Protein AF-A0A0L6WES5-F1 (afdb_monomer_lite)

Secondary structure (DSSP, 8-state):
--HHHHHTS-TT----PPPEEEEEEEEESSSS--TT-HHHHHHHHHHTTPPTT-EEEEEESS-GGGS-TT--EEEEEEEES-HHHHHHHHHS-EEETTEEE-EEE-PPPPPB-TTT--BS--

Structure (mmCIF, N/CA/C/O backbone):
data_AF-A0A0L6WES5-F1
#
_entry.id   AF-A0A0L6WES5-F1
#
loop_
_atom_site.group_PDB
_atom_site.id
_atom_site.type_symbol
_atom_site.label_atom_id
_atom_site.label_alt_id
_atom_site.label_comp_id
_atom_site.label_asym_id
_atom_site.label_entity_id
_atom_site.label_seq_id
_atom_site.pdbx_PDB_ins_code
_atom_site.Cartn_x
_atom_site.Cartn_y
_atom_site.Cartn_z
_atom_site.occupancy
_atom_site.B_iso_or_equiv
_atom_site.auth_seq_id
_atom_site.auth_comp_id
_atom_site.auth_asym_id
_atom_site.auth_atom_id
_atom_site.pdbx_PDB_model_num
ATOM 1 N N . MET A 1 1 ? 19.726 -12.161 -13.941 1.00 49.22 1 MET A N 1
ATOM 2 C CA . MET A 1 1 ? 19.102 -11.395 -15.064 1.00 49.22 1 MET A CA 1
ATOM 3 C C . MET A 1 1 ? 19.418 -9.896 -14.985 1.00 49.22 1 MET A C 1
ATOM 5 O O . MET A 1 1 ? 19.584 -9.280 -16.028 1.00 49.22 1 MET A O 1
ATOM 9 N N . TRP A 1 2 ? 19.604 -9.315 -13.792 1.00 57.62 2 TRP A N 1
ATOM 10 C CA . TRP A 1 2 ? 20.132 -7.946 -13.614 1.00 57.62 2 TRP A CA 1
ATOM 11 C C . TRP A 1 2 ? 21.668 -7.845 -13.729 1.00 57.62 2 TRP A C 1
ATOM 13 O O . TRP A 1 2 ? 22.218 -6.752 -13.864 1.00 57.62 2 TRP A O 1
ATOM 23 N N . ASP A 1 3 ? 22.359 -8.984 -13.717 1.00 58.88 3 ASP A N 1
ATOM 24 C CA . ASP A 1 3 ? 23.824 -9.105 -13.737 1.00 58.88 3 ASP A CA 1
ATOM 25 C C . ASP A 1 3 ? 24.442 -8.601 -15.046 1.00 58.88 3 ASP A C 1
ATOM 27 O O . ASP A 1 3 ? 25.446 -7.897 -15.033 1.00 58.88 3 ASP A O 1
ATOM 31 N N . ILE A 1 4 ? 23.785 -8.880 -16.176 1.00 63.34 4 ILE A N 1
ATOM 32 C CA . ILE A 1 4 ? 24.232 -8.468 -17.517 1.00 63.34 4 ILE A CA 1
ATOM 33 C C . ILE A 1 4 ? 24.147 -6.943 -17.660 1.00 63.34 4 ILE A C 1
ATOM 35 O O . ILE A 1 4 ? 25.021 -6.303 -18.238 1.00 63.34 4 ILE A O 1
ATOM 39 N N . VAL A 1 5 ? 23.094 -6.349 -17.100 1.00 63.62 5 VAL A N 1
ATOM 40 C CA . VAL A 1 5 ? 22.885 -4.899 -17.106 1.00 63.62 5 VAL A CA 1
ATOM 41 C C . VAL A 1 5 ? 23.924 -4.220 -16.215 1.00 63.62 5 VAL A C 1
ATOM 43 O O . VAL A 1 5 ? 24.555 -3.260 -16.640 1.00 63.62 5 VAL A O 1
ATOM 46 N N . THR A 1 6 ? 24.167 -4.758 -15.019 1.00 64.06 6 THR A N 1
ATOM 47 C CA . THR A 1 6 ? 25.132 -4.201 -14.056 1.00 64.06 6 THR A CA 1
ATOM 48 C C . THR A 1 6 ? 26.579 -4.299 -14.553 1.00 64.06 6 THR A C 1
ATOM 50 O O . THR A 1 6 ? 27.354 -3.374 -14.338 1.00 64.06 6 THR A O 1
ATOM 53 N N . ALA A 1 7 ? 26.927 -5.362 -15.287 1.00 67.00 7 ALA A N 1
ATOM 54 C CA . ALA A 1 7 ? 28.264 -5.566 -15.854 1.00 67.00 7 ALA A CA 1
ATOM 55 C C . ALA A 1 7 ? 28.674 -4.528 -16.919 1.00 67.00 7 ALA A C 1
ATOM 57 O O . ALA A 1 7 ? 29.863 -4.361 -17.175 1.00 67.00 7 ALA A O 1
ATOM 58 N N . ASN A 1 8 ? 27.713 -3.827 -17.532 1.00 70.31 8 ASN A N 1
ATOM 59 C CA . ASN A 1 8 ? 27.967 -2.807 -18.558 1.00 70.31 8 ASN A CA 1
ATOM 60 C C . ASN A 1 8 ? 28.006 -1.373 -18.003 1.00 70.31 8 ASN A C 1
ATOM 62 O O . ASN A 1 8 ? 28.262 -0.423 -18.743 1.00 70.31 8 ASN A O 1
ATOM 66 N N . PHE A 1 9 ? 27.747 -1.196 -16.707 1.00 70.88 9 PHE A N 1
ATOM 67 C CA . PHE A 1 9 ? 27.809 0.102 -16.050 1.00 70.88 9 PHE A CA 1
ATOM 68 C C . PHE A 1 9 ? 29.199 0.345 -15.448 1.00 70.88 9 PHE A C 1
ATOM 70 O O . PHE A 1 9 ? 29.852 -0.569 -14.948 1.00 70.88 9 PHE A O 1
ATOM 77 N N . GLY A 1 10 ? 29.664 1.600 -15.476 1.00 74.12 10 GLY A N 1
ATOM 78 C CA . GLY A 1 10 ? 30.902 1.984 -14.792 1.00 74.12 10 GLY A CA 1
ATOM 79 C C . GLY A 1 10 ? 30.835 1.670 -13.292 1.00 74.12 10 GLY A C 1
ATOM 80 O O . GLY A 1 10 ? 29.750 1.656 -12.714 1.00 74.12 10 GLY A O 1
ATOM 81 N N . HIS A 1 11 ? 31.994 1.472 -12.653 1.00 73.31 11 HIS A N 1
ATOM 82 C CA . HIS A 1 11 ? 32.159 0.997 -11.262 1.00 73.31 11 HIS A CA 1
ATOM 83 C C . HIS A 1 11 ? 31.304 1.715 -10.188 1.00 73.31 11 HIS A C 1
ATOM 85 O O . HIS A 1 1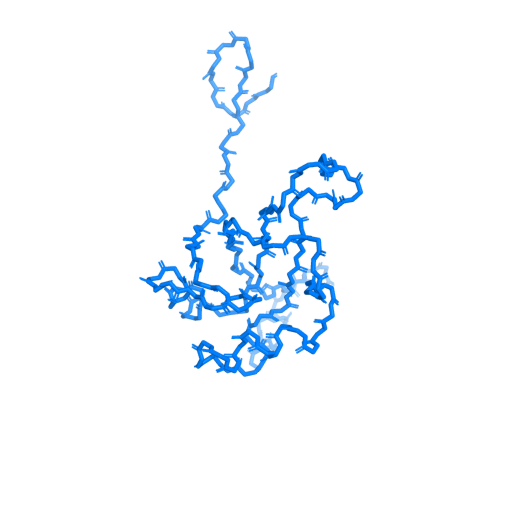1 ? 31.139 1.203 -9.084 1.00 73.31 11 HIS A O 1
ATOM 91 N N . SER A 1 12 ? 30.766 2.903 -10.481 1.00 79.69 12 SER A N 1
ATOM 92 C CA . SER A 1 12 ? 29.963 3.714 -9.557 1.00 79.69 12 SER A CA 1
ATOM 93 C C . SER A 1 12 ? 28.448 3.666 -9.796 1.00 79.69 12 SER A C 1
ATOM 95 O O . SER A 1 12 ? 27.694 4.201 -8.981 1.00 79.69 12 SER A O 1
ATOM 97 N N . ALA A 1 13 ? 27.969 3.058 -10.883 1.00 78.25 13 ALA A N 1
ATOM 98 C CA . ALA A 1 13 ? 26.542 3.008 -11.186 1.00 78.25 13 ALA A CA 1
ATOM 99 C C . ALA A 1 13 ? 25.862 1.825 -10.478 1.00 78.25 13 ALA A C 1
ATOM 101 O O . ALA A 1 13 ? 26.326 0.688 -10.517 1.00 78.25 13 ALA A O 1
ATOM 102 N N . LYS A 1 14 ? 24.741 2.110 -9.804 1.00 77.50 14 LYS A N 1
ATOM 103 C CA . LYS A 1 14 ? 23.947 1.125 -9.059 1.00 77.50 14 LYS A CA 1
ATOM 104 C C . LYS A 1 14 ? 22.559 1.024 -9.673 1.00 77.50 14 LYS A C 1
ATOM 106 O O . LYS A 1 14 ? 21.828 2.014 -9.708 1.00 77.50 14 LYS A O 1
ATOM 111 N N . VAL A 1 15 ? 22.180 -0.173 -10.110 1.00 80.44 15 VAL A N 1
ATOM 112 C CA . VAL A 1 15 ? 20.809 -0.460 -10.546 1.00 80.44 15 VAL A CA 1
ATOM 113 C C . VAL A 1 15 ? 19.926 -0.551 -9.305 1.00 80.44 15 VAL A C 1
ATOM 115 O O . VAL A 1 15 ? 20.209 -1.321 -8.390 1.00 80.44 15 VAL A O 1
ATOM 118 N N . LYS A 1 16 ? 18.858 0.250 -9.258 1.00 81.31 16 LYS A N 1
ATOM 119 C CA . LYS A 1 16 ? 17.835 0.151 -8.214 1.00 81.31 16 LYS A CA 1
ATOM 120 C C . LYS A 1 16 ? 16.574 -0.481 -8.799 1.00 81.31 16 LYS A C 1
ATOM 122 O O . LYS A 1 16 ? 16.111 -0.002 -9.838 1.00 81.31 16 LYS A O 1
ATOM 127 N N . PRO A 1 17 ? 16.003 -1.512 -8.154 1.00 81.88 17 PRO A N 1
ATOM 128 C CA . PRO A 1 17 ? 14.712 -2.037 -8.564 1.00 81.88 17 PRO A CA 1
ATOM 129 C C . PRO A 1 17 ? 13.656 -0.934 -8.468 1.00 81.88 17 PRO A C 1
ATOM 131 O O . PRO A 1 17 ? 13.685 -0.085 -7.571 1.00 81.88 17 PRO A O 1
ATOM 134 N N . LYS A 1 18 ? 12.741 -0.919 -9.437 1.00 88.12 18 LYS A N 1
ATOM 135 C CA . LYS A 1 18 ? 11.685 0.086 -9.507 1.00 88.12 18 LYS A CA 1
ATOM 136 C C . LYS A 1 18 ? 10.631 -0.203 -8.442 1.00 88.12 18 LYS A C 1
ATOM 138 O O . LYS A 1 18 ? 10.088 -1.298 -8.395 1.00 88.12 18 LYS A O 1
ATOM 143 N N . ALA A 1 19 ? 10.337 0.803 -7.628 1.00 92.06 19 ALA A N 1
ATOM 144 C CA . ALA A 1 19 ? 9.297 0.755 -6.610 1.00 92.06 19 ALA A CA 1
ATOM 145 C C . ALA A 1 19 ? 8.044 1.507 -7.079 1.00 92.06 19 ALA A C 1
ATOM 147 O O . ALA A 1 19 ? 8.143 2.543 -7.746 1.00 92.06 19 ALA A O 1
ATOM 148 N N . TYR A 1 20 ? 6.873 0.996 -6.710 1.00 95.31 20 TYR A N 1
ATOM 149 C CA . TYR A 1 20 ? 5.570 1.561 -7.049 1.00 95.31 20 TYR A CA 1
ATOM 150 C C . TYR A 1 20 ? 4.859 1.983 -5.765 1.00 95.31 20 TYR A C 1
ATOM 152 O O . TYR A 1 20 ? 4.454 1.141 -4.969 1.00 95.31 20 TYR A O 1
ATOM 160 N N . ASN A 1 21 ? 4.742 3.294 -5.557 1.00 95.94 21 ASN A N 1
ATOM 161 C CA . ASN A 1 21 ? 4.190 3.865 -4.333 1.00 95.94 21 ASN A CA 1
ATOM 162 C C . ASN A 1 21 ? 2.695 4.157 -4.484 1.00 95.94 21 ASN A C 1
ATOM 164 O O . ASN A 1 21 ? 2.275 4.815 -5.442 1.00 95.94 21 ASN A O 1
ATOM 168 N N . LEU A 1 22 ? 1.924 3.710 -3.501 1.00 96.38 22 LEU A N 1
ATOM 169 C CA . LEU A 1 22 ? 0.492 3.934 -3.365 1.00 96.38 22 LEU A CA 1
ATOM 170 C C . LEU A 1 22 ? 0.188 4.572 -2.008 1.00 96.38 22 LEU A C 1
ATOM 172 O O . LEU A 1 22 ? 0.945 4.411 -1.051 1.00 96.38 22 LEU A O 1
ATOM 176 N N . ILE A 1 23 ? -0.942 5.261 -1.924 1.00 96.19 23 ILE A N 1
ATOM 177 C CA . ILE A 1 23 ? -1.495 5.841 -0.705 1.00 96.19 23 ILE A CA 1
ATOM 178 C C . ILE A 1 23 ? -2.844 5.179 -0.438 1.00 96.19 23 ILE A C 1
ATOM 180 O O . ILE A 1 23 ? -3.754 5.303 -1.252 1.00 96.19 23 ILE A O 1
ATOM 184 N N . ALA A 1 24 ? -2.981 4.491 0.691 1.00 94.81 24 ALA A N 1
ATOM 185 C CA . ALA A 1 24 ? -4.250 3.973 1.186 1.00 94.81 24 ALA A CA 1
ATOM 186 C C . ALA A 1 24 ? -4.846 4.939 2.218 1.00 94.81 24 ALA A C 1
ATOM 188 O O . ALA A 1 24 ? -4.163 5.389 3.146 1.00 94.81 24 ALA A O 1
ATOM 189 N N . CYS A 1 25 ? -6.124 5.266 2.045 1.00 91.94 25 CYS A N 1
ATOM 190 C CA . CYS A 1 25 ? -6.826 6.258 2.857 1.00 91.94 25 CYS A CA 1
ATOM 191 C C . CYS A 1 25 ? -7.670 5.604 3.957 1.00 91.94 25 CYS A C 1
ATOM 193 O O . CYS A 1 25 ? -8.152 4.486 3.801 1.00 91.94 25 CYS A O 1
ATOM 195 N N . PHE A 1 26 ? -7.916 6.350 5.038 1.00 89.56 26 PHE A N 1
ATOM 196 C CA . PHE A 1 26 ? -8.844 5.980 6.115 1.00 89.56 26 PHE A CA 1
ATOM 197 C C . PHE A 1 26 ? -8.494 4.685 6.872 1.00 89.56 26 PHE A C 1
ATOM 199 O O . PHE A 1 26 ? -9.382 3.990 7.361 1.00 89.56 26 PHE A O 1
ATOM 206 N N . ILE A 1 27 ? -7.206 4.369 7.020 1.00 91.38 27 ILE A N 1
ATOM 207 C CA . ILE A 1 27 ? -6.783 3.182 7.772 1.00 91.38 27 ILE A CA 1
ATOM 208 C C . ILE A 1 27 ? -6.863 3.463 9.279 1.00 91.38 27 ILE A C 1
ATOM 210 O O . ILE A 1 27 ? -6.293 4.465 9.717 1.00 91.38 27 ILE A O 1
ATOM 214 N N . PRO A 1 28 ? -7.478 2.594 10.100 1.00 88.88 28 PRO A N 1
ATOM 215 C CA . PRO A 1 28 ? -7.458 2.736 11.553 1.00 88.88 28 PRO A CA 1
ATOM 216 C C . PRO A 1 28 ? -6.026 2.780 12.109 1.00 88.88 28 PRO A C 1
ATOM 218 O O . PRO A 1 28 ? -5.250 1.853 11.885 1.00 88.88 28 PRO A O 1
ATOM 221 N N . CYS A 1 29 ? -5.672 3.841 12.842 1.00 86.50 29 CYS A N 1
ATOM 222 C CA . CYS A 1 29 ? -4.309 4.037 13.366 1.00 86.50 29 CYS A CA 1
ATOM 223 C C . CYS A 1 29 ? -4.159 3.786 14.875 1.00 86.50 29 CYS A C 1
ATOM 225 O O . CYS A 1 29 ? -3.039 3.729 15.371 1.00 86.50 29 CYS A O 1
ATOM 227 N N . CYS A 1 30 ? -5.264 3.613 15.605 1.00 81.06 30 CYS A N 1
ATOM 228 C CA . CYS A 1 30 ? -5.268 3.331 17.050 1.00 81.06 30 CYS A CA 1
ATOM 229 C C . CYS A 1 30 ? -5.465 1.836 17.381 1.00 81.06 30 CYS A C 1
ATOM 231 O O . CYS A 1 30 ? -5.789 1.495 18.516 1.00 81.06 30 CYS A O 1
ATOM 233 N N . GLY A 1 31 ? -5.338 0.950 16.388 1.00 79.81 31 GLY A N 1
ATOM 234 C CA . GLY A 1 31 ? -5.574 -0.490 16.525 1.00 79.81 31 GLY A CA 1
ATOM 235 C C . GLY A 1 31 ? -4.295 -1.320 16.651 1.00 79.81 31 GLY A C 1
ATOM 236 O O . GLY A 1 31 ? -3.206 -0.803 16.867 1.00 79.81 31 GLY A O 1
ATOM 237 N N . GLN A 1 32 ? -4.436 -2.636 16.473 1.00 87.00 32 GLN A N 1
ATOM 238 C CA . GLN A 1 32 ? -3.309 -3.578 16.479 1.00 87.00 32 GLN A CA 1
ATOM 239 C C . GLN A 1 32 ? -2.482 -3.547 15.186 1.00 87.00 32 GLN A C 1
ATOM 241 O O . GLN A 1 32 ? -1.381 -4.090 15.155 1.00 87.00 32 GLN A O 1
ATOM 246 N N . PHE A 1 33 ? -3.001 -2.929 14.122 1.00 90.38 33 PHE A N 1
ATOM 247 C CA . PHE A 1 33 ? -2.308 -2.849 12.844 1.00 90.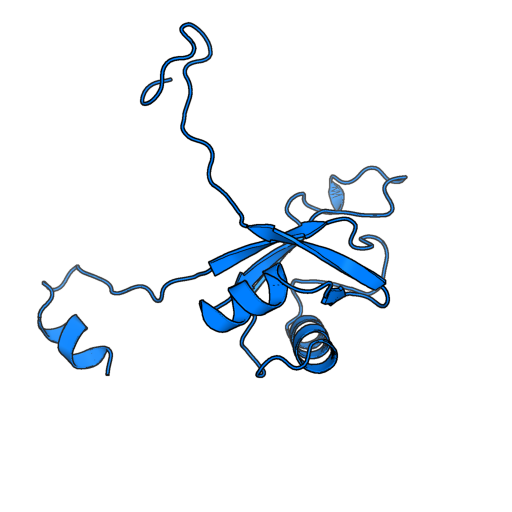38 33 PHE A CA 1
ATOM 248 C C . PHE A 1 33 ? -1.091 -1.918 12.925 1.00 90.38 33 PHE A C 1
ATOM 250 O O . PHE A 1 33 ? -1.205 -0.721 13.180 1.00 90.38 33 PHE A O 1
ATOM 257 N N . ASP A 1 34 ? 0.070 -2.493 12.642 1.00 91.31 34 ASP A N 1
ATOM 258 C CA . ASP A 1 34 ? 1.359 -1.812 12.543 1.00 91.31 34 ASP A CA 1
ATOM 259 C C . ASP A 1 34 ? 1.977 -2.094 11.163 1.00 91.31 34 ASP A C 1
ATOM 261 O O . ASP A 1 34 ? 2.333 -3.248 10.899 1.00 91.31 34 ASP A O 1
ATOM 265 N N . PRO A 1 35 ? 2.112 -1.083 10.284 1.00 93.25 35 PRO A N 1
ATOM 266 C CA . PRO A 1 35 ? 2.653 -1.252 8.937 1.00 93.25 35 PRO A CA 1
ATOM 267 C C . PRO A 1 35 ? 4.163 -1.513 8.901 1.00 93.25 35 PRO A C 1
ATOM 269 O O . PRO A 1 35 ? 4.689 -1.889 7.857 1.00 93.25 35 PRO A O 1
ATOM 272 N N . SER A 1 36 ? 4.861 -1.337 10.026 1.00 92.81 36 SER A N 1
ATOM 273 C CA . SER A 1 36 ? 6.294 -1.626 10.146 1.00 92.81 36 SER A CA 1
ATOM 274 C C . SER A 1 36 ? 6.564 -3.124 10.309 1.00 92.81 36 SER A C 1
ATOM 276 O O . SER A 1 36 ? 7.698 -3.571 10.143 1.00 92.81 36 SER A O 1
ATOM 278 N N . LYS A 1 37 ? 5.533 -3.908 10.654 1.00 94.38 37 LYS A N 1
ATOM 279 C CA . LYS A 1 37 ? 5.645 -5.349 10.875 1.00 94.38 37 LYS A CA 1
ATOM 280 C C . LYS A 1 37 ? 5.308 -6.128 9.614 1.00 94.38 37 LYS A C 1
ATOM 282 O O . LYS A 1 37 ? 4.195 -6.053 9.096 1.00 94.38 37 LYS A O 1
ATOM 287 N N . GLN A 1 38 ? 6.246 -6.962 9.181 1.00 94.12 38 GLN A N 1
ATOM 288 C CA . GLN A 1 38 ? 6.091 -7.782 7.982 1.00 94.12 38 GLN A CA 1
ATOM 289 C C . GLN A 1 38 ? 4.908 -8.765 8.074 1.00 94.12 38 GLN A C 1
ATOM 291 O O . GLN A 1 38 ? 4.219 -8.983 7.084 1.00 94.12 38 GLN A O 1
ATOM 296 N N . GLU A 1 39 ? 4.608 -9.295 9.265 1.00 95.00 39 GLU A N 1
ATOM 297 C CA . GLU A 1 39 ? 3.464 -10.195 9.499 1.00 95.00 39 GLU A CA 1
ATOM 298 C C . GLU A 1 39 ? 2.114 -9.561 9.115 1.00 95.00 39 GLU A C 1
ATOM 300 O O . GLU A 1 39 ? 1.239 -10.211 8.535 1.00 95.00 39 GLU A O 1
ATOM 305 N N . HIS A 1 40 ? 1.956 -8.261 9.371 1.00 95.25 40 HIS A N 1
ATOM 306 C CA . HIS A 1 40 ? 0.752 -7.529 9.005 1.00 95.25 40 HIS A CA 1
ATOM 307 C C . HIS A 1 40 ? 0.692 -7.240 7.506 1.00 95.25 40 HIS A C 1
ATOM 309 O O . HIS A 1 40 ? -0.398 -7.255 6.937 1.00 95.25 40 HIS A O 1
ATOM 315 N N . LEU A 1 41 ? 1.838 -7.018 6.854 1.00 95.50 41 LEU A N 1
ATOM 316 C CA . LEU A 1 41 ? 1.897 -6.861 5.399 1.00 95.50 41 LEU A CA 1
ATOM 317 C C . LEU A 1 41 ? 1.513 -8.163 4.697 1.00 95.50 41 LEU A C 1
ATOM 319 O O . LEU A 1 41 ? 0.645 -8.134 3.833 1.00 95.50 41 LEU A O 1
ATOM 323 N N . HIS A 1 42 ? 2.046 -9.303 5.143 1.00 95.50 42 HIS A N 1
ATOM 324 C CA . HIS A 1 42 ? 1.661 -10.616 4.616 1.00 95.50 42 HIS A CA 1
ATOM 325 C C . HIS A 1 42 ? 0.166 -10.900 4.811 1.00 95.50 42 HIS A C 1
ATOM 327 O O . HIS A 1 42 ? -0.477 -11.469 3.938 1.00 95.50 42 HIS A O 1
ATOM 333 N N . THR A 1 43 ? -0.421 -10.454 5.927 1.00 94.81 43 THR A N 1
ATOM 334 C CA . THR A 1 43 ? -1.872 -10.572 6.150 1.00 94.81 43 THR A CA 1
ATOM 335 C C . THR A 1 43 ? -2.675 -9.736 5.148 1.00 94.81 43 THR A C 1
ATOM 337 O O . THR A 1 43 ? -3.751 -10.150 4.721 1.00 94.81 43 THR A O 1
ATOM 340 N N . ILE A 1 44 ? -2.188 -8.546 4.776 1.00 94.19 44 ILE A N 1
ATOM 341 C CA . ILE A 1 44 ? -2.809 -7.738 3.718 1.00 94.19 44 ILE A CA 1
ATOM 342 C C . ILE A 1 44 ? -2.667 -8.456 2.377 1.00 94.19 44 ILE A C 1
ATOM 344 O O . ILE A 1 44 ? -3.644 -8.541 1.642 1.00 94.19 44 ILE A O 1
ATOM 348 N N . GLU A 1 45 ? -1.484 -8.973 2.056 1.00 95.00 45 GLU A N 1
ATOM 349 C CA . GLU A 1 45 ? -1.241 -9.688 0.801 1.00 95.00 45 GLU A CA 1
ATOM 350 C C . GLU A 1 45 ? -2.191 -10.878 0.646 1.00 95.00 45 GLU A C 1
ATOM 352 O O . GLU A 1 45 ? -2.933 -10.932 -0.332 1.00 95.00 45 GLU A O 1
ATOM 357 N N . ASP A 1 46 ? -2.261 -11.743 1.659 1.00 94.44 46 ASP A N 1
ATOM 358 C CA . ASP A 1 46 ? -3.150 -12.907 1.704 1.00 94.44 46 ASP A CA 1
ATOM 359 C C . ASP A 1 46 ? -4.623 -12.513 1.503 1.00 94.44 46 ASP A C 1
ATOM 361 O O . ASP A 1 46 ? -5.295 -13.005 0.595 1.00 94.44 46 ASP A O 1
ATOM 365 N N . LYS A 1 47 ? -5.112 -11.526 2.268 1.00 93.38 47 LYS A N 1
ATOM 366 C CA . LYS A 1 47 ? -6.511 -11.071 2.182 1.00 93.38 47 LYS A CA 1
ATOM 367 C C . LYS A 1 47 ? -6.891 -10.442 0.847 1.00 93.38 47 LYS A C 1
ATOM 369 O O . LYS A 1 47 ? -8.078 -10.376 0.535 1.00 93.38 47 LYS A O 1
ATOM 374 N N . ASN A 1 48 ? -5.919 -9.937 0.096 1.00 92.44 48 ASN A N 1
ATOM 375 C CA . ASN A 1 48 ? -6.141 -9.295 -1.196 1.00 92.44 48 ASN A CA 1
ATOM 376 C C . ASN A 1 48 ? -5.724 -10.191 -2.373 1.00 92.44 48 ASN A C 1
ATOM 378 O O . ASN A 1 48 ? -5.738 -9.727 -3.510 1.00 92.44 48 ASN A O 1
ATOM 382 N N . GLY A 1 49 ? -5.369 -11.458 -2.118 1.00 91.19 49 GLY A N 1
ATOM 383 C CA . GLY A 1 49 ? -4.947 -12.405 -3.152 1.00 91.19 49 GLY A CA 1
ATOM 384 C C . GLY A 1 49 ? -3.645 -12.006 -3.851 1.00 91.19 49 GLY A C 1
ATOM 385 O O . GLY A 1 49 ? -3.455 -12.331 -5.022 1.00 91.19 49 GLY A O 1
ATOM 386 N N . LEU A 1 50 ? -2.771 -11.267 -3.164 1.00 91.56 50 LEU A N 1
ATOM 387 C CA . LEU A 1 50 ? -1.467 -10.868 -3.682 1.00 91.56 50 LEU A CA 1
ATOM 388 C C . LEU A 1 50 ? -0.431 -11.959 -3.418 1.00 91.56 50 LEU A C 1
ATOM 390 O O . LEU A 1 50 ? -0.509 -12.696 -2.435 1.00 91.56 50 LEU A O 1
ATOM 394 N N . GLU A 1 51 ? 0.597 -12.007 -4.260 1.00 92.38 51 GLU A N 1
ATOM 395 C CA . GLU A 1 51 ? 1.762 -12.842 -3.987 1.00 92.38 51 GLU A CA 1
ATOM 396 C C . GLU A 1 51 ? 2.493 -12.334 -2.738 1.00 92.38 51 GLU A C 1
ATOM 398 O O . GLU A 1 51 ? 2.676 -11.124 -2.559 1.00 92.38 51 GLU A O 1
ATOM 403 N N . LEU A 1 52 ? 2.941 -13.259 -1.891 1.00 92.75 52 LEU A N 1
ATOM 404 C CA . LEU A 1 52 ? 3.645 -12.928 -0.657 1.00 92.75 52 LEU A CA 1
ATOM 405 C C . LEU A 1 52 ? 4.954 -12.175 -0.956 1.00 92.75 52 LEU A C 1
ATOM 407 O O . LEU A 1 52 ? 5.758 -12.609 -1.783 1.00 92.75 52 LEU A O 1
ATOM 411 N N . GLY A 1 53 ? 5.173 -11.044 -0.287 1.00 91.44 53 GLY A N 1
ATOM 412 C CA . GLY A 1 53 ? 6.301 -10.138 -0.530 1.00 91.44 53 GLY A CA 1
ATOM 413 C C . GLY A 1 53 ? 6.105 -9.145 -1.688 1.00 91.44 53 GLY A C 1
ATOM 414 O O . GLY A 1 53 ? 7.048 -8.434 -2.055 1.00 91.44 53 GLY A O 1
ATOM 415 N N . SER A 1 54 ? 4.904 -9.057 -2.266 1.00 92.50 54 SER A N 1
ATOM 416 C CA . SER A 1 54 ? 4.547 -8.018 -3.245 1.00 92.50 54 SER A CA 1
ATOM 417 C C . SER A 1 54 ? 4.620 -6.609 -2.651 1.00 92.50 54 SER A C 1
ATOM 419 O O . SER A 1 54 ? 5.021 -5.659 -3.336 1.00 92.50 54 SER A O 1
ATOM 421 N N . ILE A 1 55 ? 4.255 -6.468 -1.375 1.00 95.56 55 ILE A N 1
ATOM 422 C CA . ILE A 1 55 ? 4.369 -5.251 -0.580 1.00 95.56 55 ILE A CA 1
ATOM 423 C C . ILE A 1 55 ? 5.741 -5.247 0.097 1.00 95.56 55 ILE A C 1
ATOM 425 O O . ILE A 1 55 ? 5.968 -5.841 1.147 1.00 95.56 55 ILE A O 1
ATOM 429 N N . THR A 1 56 ? 6.674 -4.515 -0.504 1.00 94.81 56 THR A N 1
ATOM 430 C CA . THR A 1 56 ? 8.050 -4.377 0.001 1.00 94.81 56 THR A CA 1
ATOM 431 C C . THR A 1 56 ? 8.159 -3.563 1.285 1.00 94.81 56 THR A C 1
ATOM 433 O O . THR A 1 56 ? 9.068 -3.790 2.080 1.00 94.81 56 THR A O 1
ATOM 436 N N . SER A 1 57 ? 7.275 -2.587 1.486 1.00 95.69 57 SER A N 1
ATOM 437 C CA . SER A 1 57 ? 7.202 -1.815 2.726 1.00 95.69 57 SER A CA 1
ATOM 438 C C . SER A 1 57 ? 5.881 -1.066 2.830 1.00 95.69 57 SER A C 1
ATOM 440 O O . SER A 1 57 ? 5.247 -0.753 1.818 1.00 95.69 57 SER A O 1
ATOM 442 N N . ALA A 1 58 ? 5.493 -0.720 4.054 1.00 95.69 58 ALA A N 1
ATOM 443 C CA . ALA A 1 58 ? 4.458 0.266 4.297 1.00 95.69 58 ALA A CA 1
ATOM 444 C C . ALA A 1 58 ? 4.842 1.165 5.475 1.00 95.69 58 ALA A C 1
ATOM 446 O O . ALA A 1 58 ? 5.584 0.767 6.371 1.00 95.69 58 ALA A O 1
ATOM 447 N N . SER A 1 59 ? 4.350 2.397 5.470 1.00 94.81 59 SER A N 1
ATOM 448 C CA . SER A 1 59 ? 4.566 3.331 6.569 1.00 94.81 59 SER A CA 1
ATOM 449 C C . SER A 1 59 ? 3.455 4.362 6.646 1.00 94.81 59 SER A C 1
ATOM 451 O O . SER A 1 59 ? 2.833 4.729 5.647 1.00 94.81 59 SER A O 1
ATOM 453 N N . TRP A 1 60 ? 3.195 4.852 7.853 1.00 93.56 60 TRP A N 1
ATOM 454 C CA . TRP A 1 60 ? 2.275 5.963 8.041 1.00 93.56 60 TRP A CA 1
ATOM 455 C C . TRP A 1 60 ? 2.834 7.232 7.396 1.00 93.56 60 TRP A C 1
ATOM 457 O O . TRP A 1 60 ? 3.990 7.589 7.622 1.00 93.56 60 TRP A O 1
ATOM 467 N N . LEU A 1 61 ? 2.015 7.935 6.607 1.00 90.19 61 LEU A N 1
ATOM 468 C CA . LEU A 1 61 ? 2.450 9.167 5.938 1.00 90.19 61 LEU A CA 1
ATOM 469 C C . LEU A 1 61 ? 2.700 10.299 6.948 1.00 90.19 61 LEU A C 1
ATOM 471 O O . LEU A 1 61 ? 3.602 11.117 6.777 1.00 90.19 61 LEU A O 1
ATOM 475 N N . LYS A 1 62 ? 1.910 10.325 8.025 1.00 84.06 62 LYS A N 1
ATOM 476 C CA . LYS A 1 62 ? 2.175 11.111 9.232 1.00 84.06 62 LYS A CA 1
ATOM 477 C C . LYS A 1 62 ? 2.456 10.140 10.366 1.00 84.06 62 LYS A C 1
ATOM 479 O O . LYS A 1 62 ? 1.722 9.170 10.518 1.00 84.06 62 LYS A O 1
ATOM 484 N N . ALA A 1 63 ? 3.490 10.413 11.153 1.00 74.06 63 ALA A N 1
ATOM 485 C CA . ALA A 1 63 ? 3.790 9.600 12.322 1.00 74.06 63 ALA A CA 1
ATOM 486 C C . ALA A 1 63 ? 2.583 9.592 13.277 1.00 74.06 63 ALA A C 1
ATOM 488 O O . ALA A 1 63 ? 1.948 10.630 13.485 1.00 74.06 63 ALA A O 1
ATOM 489 N N . THR A 1 64 ? 2.233 8.421 13.806 1.00 71.06 64 THR A N 1
ATOM 490 C CA . THR A 1 64 ? 1.011 8.224 14.600 1.00 71.06 64 THR A CA 1
ATOM 491 C C . THR A 1 64 ? 1.036 8.996 15.916 1.00 71.06 64 THR A C 1
ATOM 493 O O . THR A 1 64 ? -0.020 9.411 16.382 1.00 71.06 64 THR A O 1
ATOM 496 N N . ASP A 1 65 ? 2.218 9.293 16.467 1.00 74.25 65 ASP A N 1
ATOM 497 C CA . ASP A 1 65 ? 2.398 10.192 17.618 1.00 74.25 65 ASP A CA 1
ATOM 498 C C . ASP A 1 65 ? 1.983 11.643 17.319 1.00 74.25 65 ASP A C 1
ATOM 500 O O . ASP A 1 65 ? 1.650 12.400 18.230 1.00 74.25 65 ASP A O 1
ATOM 504 N N . ARG A 1 66 ? 1.972 12.023 16.035 1.00 70.38 66 ARG A N 1
ATOM 505 C CA . ARG A 1 66 ? 1.560 13.346 15.546 1.00 70.38 66 ARG A CA 1
ATOM 506 C C . ARG A 1 66 ? 0.112 13.376 15.068 1.00 70.38 66 ARG A C 1
ATOM 508 O O . ARG A 1 66 ? -0.376 14.442 14.689 1.00 70.38 66 ARG A O 1
ATOM 515 N N . CYS A 1 67 ? -0.573 12.233 15.044 1.00 70.62 67 CYS A N 1
ATOM 516 C CA . CYS A 1 67 ? -2.013 12.193 14.830 1.00 70.62 67 CYS A CA 1
ATOM 517 C C . CYS A 1 67 ? -2.716 12.720 16.087 1.00 70.62 67 CYS A C 1
ATOM 519 O O . CYS A 1 67 ? -2.302 12.450 17.213 1.00 70.62 67 CYS A O 1
ATOM 521 N N . SER A 1 68 ? -3.779 13.505 15.900 1.00 71.88 68 SER A N 1
ATOM 522 C CA . SER A 1 68 ? -4.569 13.995 17.035 1.00 71.88 68 SER A CA 1
ATOM 523 C C . SER A 1 68 ? -5.095 12.812 17.852 1.00 71.88 68 SER A C 1
ATOM 525 O O . SER A 1 68 ? -5.475 11.796 17.278 1.00 71.88 68 SER A O 1
ATOM 527 N N . LYS A 1 69 ? -5.195 12.950 19.179 1.00 71.69 69 LYS A N 1
ATOM 528 C CA . LYS A 1 69 ? -5.750 11.898 20.056 1.00 71.69 69 LYS A CA 1
ATOM 529 C C . LYS A 1 69 ? -7.172 11.471 19.662 1.00 71.69 69 LYS A C 1
ATOM 531 O O . LYS A 1 69 ? -7.576 10.356 19.965 1.00 71.69 69 LYS A O 1
ATOM 536 N N . ASN A 1 70 ? -7.907 12.343 18.971 1.00 78.12 70 ASN A N 1
ATOM 537 C CA . ASN A 1 70 ? -9.260 12.074 18.480 1.00 78.12 70 ASN A CA 1
ATOM 538 C C . ASN A 1 70 ? -9.286 11.546 17.034 1.00 78.12 70 ASN A C 1
ATOM 540 O O . ASN A 1 70 ? -10.358 11.270 16.499 1.00 78.12 70 ASN A O 1
ATOM 544 N N . GLN A 1 71 ? -8.137 11.453 16.366 1.00 76.75 71 GLN A N 1
ATOM 545 C CA . GLN A 1 71 ? -8.051 10.977 14.995 1.00 76.75 71 GLN A CA 1
ATOM 546 C C . GLN A 1 71 ? -8.012 9.445 14.988 1.00 76.75 71 GLN A C 1
ATOM 548 O O . GLN A 1 71 ? -7.017 8.839 15.363 1.00 76.75 71 GLN A O 1
ATOM 553 N N . ALA A 1 72 ? -9.101 8.826 14.530 1.00 83.88 72 ALA A N 1
ATOM 554 C CA . ALA A 1 72 ? -9.231 7.369 14.489 1.00 83.88 72 ALA A CA 1
ATOM 555 C C . ALA A 1 72 ? -8.551 6.719 13.269 1.00 83.88 72 ALA A C 1
ATOM 557 O O . ALA A 1 72 ? -8.301 5.513 13.273 1.00 83.88 72 ALA A O 1
ATOM 558 N N . VAL A 1 73 ? -8.271 7.501 12.220 1.00 88.81 73 VAL A N 1
ATOM 559 C CA . VAL A 1 73 ? -7.792 7.004 10.924 1.00 88.81 73 VAL A CA 1
ATOM 560 C C . VAL A 1 73 ? -6.635 7.828 10.364 1.00 88.81 73 VAL A C 1
ATOM 562 O O . VAL A 1 73 ? -6.572 9.040 10.564 1.00 88.81 73 VAL A O 1
ATOM 565 N N . ALA A 1 74 ? -5.747 7.195 9.603 1.00 90.69 74 ALA A N 1
ATOM 566 C CA . ALA A 1 74 ? -4.581 7.812 8.984 1.00 90.69 74 ALA A CA 1
ATOM 567 C C . ALA A 1 74 ? -4.400 7.384 7.517 1.00 90.69 74 ALA A C 1
ATOM 569 O O . ALA A 1 74 ? -5.102 6.516 6.994 1.00 90.69 74 ALA A O 1
ATOM 570 N N . LEU A 1 75 ? -3.445 8.040 6.854 1.00 93.25 75 LEU A N 1
ATOM 571 C CA . LEU A 1 75 ? -2.990 7.702 5.508 1.00 93.25 75 LEU A CA 1
ATOM 572 C C . LEU A 1 75 ? -1.774 6.787 5.598 1.00 93.25 75 LEU A C 1
ATOM 574 O O . LEU A 1 75 ? -0.810 7.089 6.311 1.00 93.25 75 LEU A O 1
ATOM 578 N N . LEU A 1 76 ? -1.814 5.704 4.837 1.00 94.88 76 LEU A N 1
ATOM 579 C CA . LEU A 1 76 ? -0.750 4.719 4.761 1.00 94.88 76 LEU A CA 1
ATOM 580 C C . LEU A 1 76 ? -0.087 4.786 3.389 1.00 94.88 76 LEU A C 1
ATOM 582 O O . LEU A 1 76 ? -0.762 4.705 2.368 1.00 94.88 76 LEU A O 1
ATOM 586 N N . LYS A 1 77 ? 1.236 4.899 3.358 1.00 95.94 77 LYS A N 1
ATOM 587 C CA . LYS A 1 77 ? 2.027 4.719 2.145 1.00 95.94 77 LYS A CA 1
ATOM 588 C C . LYS A 1 77 ? 2.397 3.247 2.005 1.00 95.94 77 LYS A C 1
ATOM 590 O O . LYS A 1 77 ? 2.941 2.668 2.939 1.00 95.94 77 LYS A O 1
ATOM 595 N N . ILE A 1 78 ? 2.118 2.663 0.846 1.00 96.12 78 ILE A N 1
ATOM 596 C CA . ILE A 1 78 ? 2.398 1.264 0.508 1.00 96.12 78 ILE A CA 1
ATOM 597 C C . ILE A 1 78 ? 3.359 1.246 -0.678 1.00 96.12 78 ILE A C 1
ATOM 599 O O . ILE A 1 78 ? 3.132 1.932 -1.674 1.00 96.12 78 ILE A O 1
ATOM 603 N N . THR A 1 79 ? 4.421 0.453 -0.586 1.00 96.31 79 THR A N 1
ATOM 604 C CA . THR A 1 79 ? 5.428 0.313 -1.640 1.00 96.31 79 THR A CA 1
ATOM 605 C C . THR A 1 79 ? 5.386 -1.094 -2.213 1.00 96.31 79 THR A C 1
ATOM 607 O O . THR A 1 79 ? 5.679 -2.063 -1.512 1.00 96.31 79 THR A O 1
ATOM 610 N N . CYS A 1 80 ? 5.076 -1.210 -3.500 1.00 95.25 80 CYS A N 1
ATOM 611 C CA . CYS A 1 80 ? 5.040 -2.483 -4.217 1.00 95.25 80 CYS A CA 1
ATOM 612 C C . CYS A 1 80 ? 6.280 -2.666 -5.100 1.00 95.25 80 CYS A C 1
ATOM 614 O O . CYS A 1 80 ? 6.788 -1.702 -5.684 1.00 95.25 80 CYS A O 1
ATOM 616 N N . SER A 1 81 ? 6.734 -3.911 -5.249 1.00 92.00 81 SER A N 1
ATOM 617 C CA . SER A 1 81 ? 7.832 -4.288 -6.158 1.00 92.00 81 SER A CA 1
ATOM 618 C C . SER A 1 81 ? 7.387 -4.451 -7.617 1.00 92.00 81 SER A C 1
ATOM 620 O O . SER A 1 81 ? 8.210 -4.373 -8.529 1.00 92.00 81 SER A O 1
ATOM 622 N N . SER A 1 82 ? 6.087 -4.650 -7.856 1.00 92.31 82 SER A N 1
ATOM 623 C CA . SER A 1 82 ? 5.520 -4.952 -9.173 1.00 92.31 82 SER A CA 1
ATOM 624 C C . SER A 1 82 ? 4.492 -3.913 -9.611 1.00 92.31 82 SER A C 1
ATOM 626 O O . SER A 1 82 ? 3.585 -3.552 -8.859 1.00 92.31 82 SER A O 1
ATOM 628 N N . ALA A 1 83 ? 4.595 -3.481 -10.873 1.00 92.62 83 ALA A N 1
ATOM 629 C CA . ALA A 1 83 ? 3.597 -2.619 -11.504 1.00 92.62 83 ALA A CA 1
ATOM 630 C C . ALA A 1 83 ? 2.224 -3.289 -11.553 1.00 92.62 83 ALA A C 1
ATOM 632 O O . ALA A 1 83 ? 1.212 -2.623 -11.368 1.00 92.62 83 ALA A O 1
ATOM 633 N N . ASN A 1 84 ? 2.204 -4.598 -11.823 1.00 92.12 84 ASN A N 1
ATOM 634 C CA . ASN A 1 84 ? 0.967 -5.353 -11.944 1.00 92.12 84 ASN A CA 1
ATOM 635 C C . ASN A 1 84 ? 0.225 -5.352 -10.606 1.00 92.12 84 ASN A C 1
ATOM 637 O O . ASN A 1 84 ? -0.928 -4.952 -10.546 1.00 92.12 84 ASN A O 1
ATOM 641 N N . MET A 1 85 ? 0.938 -5.666 -9.520 1.00 90.88 85 MET A N 1
ATOM 642 C CA . MET A 1 85 ? 0.373 -5.657 -8.168 1.00 90.88 85 MET A CA 1
ATOM 643 C C . MET A 1 85 ? -0.104 -4.265 -7.759 1.00 90.88 85 MET A C 1
ATOM 645 O O . MET A 1 85 ? -1.208 -4.112 -7.248 1.00 90.88 85 MET A O 1
ATOM 649 N N . ALA A 1 86 ? 0.682 -3.226 -8.054 1.00 93.94 86 ALA A N 1
ATOM 650 C CA . ALA A 1 86 ? 0.264 -1.858 -7.776 1.00 93.94 86 ALA A CA 1
ATOM 651 C C . ALA A 1 86 ? -1.014 -1.468 -8.542 1.00 93.94 86 ALA A C 1
ATOM 653 O O . ALA A 1 86 ? -1.873 -0.783 -7.996 1.00 93.94 86 ALA A O 1
ATOM 654 N N . ASN A 1 87 ? -1.158 -1.909 -9.795 1.00 94.50 87 ASN A N 1
ATOM 655 C CA . ASN A 1 87 ? -2.352 -1.645 -10.595 1.00 94.50 87 ASN A CA 1
ATOM 656 C C . ASN A 1 87 ? -3.582 -2.392 -10.069 1.00 94.50 87 ASN A C 1
ATOM 658 O O . ASN A 1 87 ? -4.666 -1.817 -10.065 1.00 94.50 87 ASN A O 1
ATOM 662 N N . GLU A 1 88 ? -3.425 -3.630 -9.605 1.00 92.06 88 GLU A N 1
ATOM 663 C CA . GLU A 1 88 ? -4.528 -4.387 -9.003 1.00 92.06 88 GLU A CA 1
ATOM 664 C C . GLU A 1 88 ? -5.029 -3.708 -7.722 1.00 92.06 88 GLU A C 1
ATOM 666 O O . GLU A 1 88 ? -6.230 -3.473 -7.577 1.00 92.06 88 GLU A O 1
ATOM 671 N N . LEU A 1 89 ? -4.111 -3.262 -6.855 1.00 92.62 89 LEU A N 1
ATOM 672 C CA . LEU A 1 89 ? -4.452 -2.496 -5.650 1.00 92.62 89 LEU A CA 1
ATOM 673 C C . LEU A 1 89 ? -5.127 -1.149 -5.957 1.00 92.62 89 LEU A C 1
ATOM 675 O O . LEU A 1 89 ? -5.913 -0.671 -5.143 1.00 92.62 89 LEU A O 1
ATOM 679 N N . LEU A 1 90 ? -4.820 -0.528 -7.102 1.00 94.19 90 LEU A N 1
ATOM 680 C CA . LEU A 1 90 ? -5.440 0.724 -7.560 1.00 94.19 90 LEU A CA 1
ATOM 681 C C . LEU A 1 90 ? -6.843 0.530 -8.143 1.00 94.19 90 LEU A C 1
ATOM 683 O O . LEU A 1 90 ? -7.658 1.449 -8.093 1.00 94.19 90 LEU A O 1
ATOM 687 N N . ARG A 1 91 ? -7.110 -0.624 -8.760 1.00 91.56 91 ARG A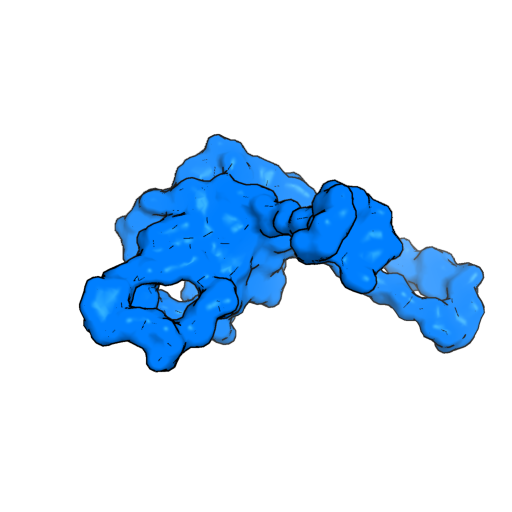 N 1
ATOM 688 C CA . ARG A 1 91 ? -8.390 -0.915 -9.423 1.00 91.56 91 ARG A CA 1
ATOM 689 C C . ARG A 1 91 ? -9.481 -1.301 -8.439 1.00 91.56 91 ARG A C 1
ATOM 691 O O . ARG A 1 91 ? -10.648 -0.994 -8.676 1.00 91.56 91 ARG A O 1
ATOM 698 N N . HIS A 1 92 ? -9.108 -1.991 -7.369 1.00 86.44 92 HIS A N 1
ATOM 699 C CA . HIS A 1 92 ? -10.046 -2.586 -6.431 1.00 86.44 92 HIS A CA 1
ATOM 700 C C . HIS A 1 92 ? -9.957 -1.933 -5.054 1.00 86.44 92 HIS A C 1
ATOM 702 O O . HIS A 1 92 ? -8.937 -1.369 -4.666 1.00 86.44 92 HIS A O 1
ATOM 708 N N . HIS A 1 93 ? -11.048 -2.026 -4.293 1.00 88.62 93 HIS A N 1
ATOM 709 C CA . HIS A 1 93 ? -10.978 -1.774 -2.860 1.00 88.62 93 HIS A CA 1
ATOM 710 C C . HIS A 1 93 ? -10.156 -2.882 -2.216 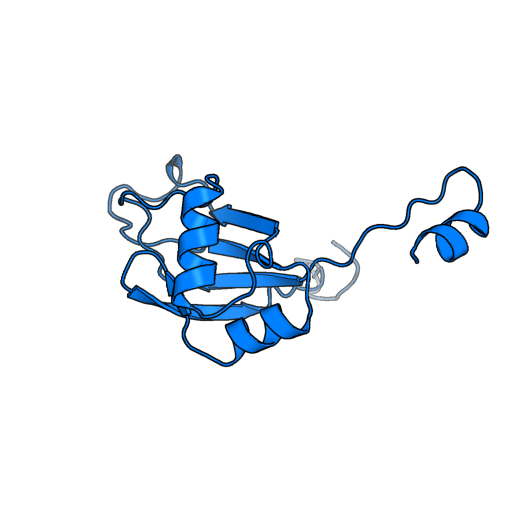1.00 88.62 93 HIS A C 1
ATOM 712 O O . HIS A 1 93 ? -10.369 -4.058 -2.512 1.00 88.62 93 HIS A O 1
ATOM 718 N N . ILE A 1 94 ? -9.252 -2.504 -1.319 1.00 92.38 94 ILE A N 1
ATOM 719 C CA . ILE A 1 94 ? -8.353 -3.453 -0.670 1.00 92.38 94 ILE A CA 1
ATOM 720 C C . ILE A 1 94 ? -8.728 -3.603 0.796 1.00 92.38 94 ILE A C 1
ATOM 722 O O . ILE A 1 94 ? -9.173 -2.653 1.439 1.00 92.38 94 ILE A O 1
ATOM 726 N N . PHE A 1 95 ? -8.553 -4.798 1.340 1.00 93.38 95 PHE A N 1
ATOM 727 C CA . PHE A 1 95 ? -8.802 -5.075 2.743 1.00 93.38 95 PHE A CA 1
ATOM 728 C C . PHE A 1 95 ? -7.558 -4.793 3.580 1.00 93.38 95 PHE A C 1
ATOM 730 O O . PHE A 1 95 ? -6.543 -5.477 3.448 1.00 93.38 95 PHE A O 1
ATOM 737 N N . ILE A 1 96 ? -7.652 -3.817 4.483 1.00 91.88 96 ILE A N 1
ATOM 738 C CA . ILE A 1 96 ? -6.608 -3.478 5.455 1.00 91.88 96 ILE A CA 1
ATOM 739 C C . ILE A 1 96 ? -7.245 -3.361 6.840 1.00 91.88 96 ILE A C 1
ATOM 741 O O . ILE A 1 96 ? -8.261 -2.695 7.017 1.00 91.88 96 ILE A O 1
ATOM 745 N N . SER A 1 97 ? -6.644 -4.010 7.844 1.00 85.50 97 SER A N 1
ATOM 746 C CA . SER A 1 97 ? -7.075 -3.922 9.251 1.00 85.50 97 SER A CA 1
ATOM 747 C C . SER A 1 97 ? -8.574 -4.211 9.479 1.00 85.50 97 SER A C 1
ATOM 749 O O . SER A 1 97 ? -9.204 -3.621 10.353 1.00 85.50 97 SER A O 1
ATOM 751 N N . GLY A 1 98 ? -9.151 -5.120 8.683 1.00 84.19 98 GLY A N 1
ATOM 752 C CA . GLY A 1 98 ? -10.558 -5.530 8.785 1.00 84.19 98 GLY A CA 1
ATOM 753 C C . GLY A 1 98 ? -11.566 -4.645 8.041 1.00 84.19 98 GLY A C 1
ATOM 754 O O . GLY A 1 98 ? -12.748 -4.969 8.057 1.00 84.19 98 GLY A O 1
ATOM 755 N N . GLY A 1 99 ? -11.123 -3.579 7.365 1.00 87.56 99 GLY A N 1
ATOM 756 C CA . GLY A 1 99 ? -11.974 -2.708 6.550 1.00 87.56 99 GLY A CA 1
ATOM 757 C C . GLY A 1 99 ? -11.555 -2.675 5.081 1.00 87.56 99 GLY A C 1
ATOM 758 O O . GLY A 1 99 ? -10.403 -2.957 4.753 1.00 87.56 99 GLY A O 1
ATOM 759 N N . GLN A 1 100 ? -12.493 -2.319 4.202 1.00 93.31 100 GLN A N 1
ATOM 760 C CA . GLN A 1 100 ? -12.199 -1.993 2.806 1.00 93.31 100 GLN A CA 1
ATOM 761 C C . GLN A 1 100 ? -11.750 -0.543 2.691 1.00 93.31 100 GLN A C 1
ATOM 763 O O . GLN A 1 100 ? -12.393 0.357 3.232 1.00 93.31 100 GLN A O 1
ATOM 768 N N . VAL A 1 101 ? -10.673 -0.313 1.949 1.00 93.12 101 VAL A N 1
ATOM 769 C CA . VAL A 1 101 ? -10.105 1.016 1.743 1.00 93.12 101 VAL A CA 1
ATOM 770 C C . VAL A 1 101 ? -9.809 1.266 0.275 1.00 93.12 101 VAL A C 1
ATOM 772 O O . VAL A 1 101 ? -9.623 0.341 -0.516 1.00 93.12 101 VAL A O 1
ATOM 775 N N . ILE A 1 102 ? -9.795 2.546 -0.081 1.00 92.25 102 ILE A N 1
ATOM 776 C CA . ILE A 1 102 ? -9.454 3.018 -1.422 1.00 92.25 102 ILE A CA 1
ATOM 777 C C . ILE A 1 102 ? -7.966 3.353 -1.440 1.00 92.25 102 ILE A C 1
ATOM 779 O O . ILE A 1 102 ? -7.444 3.929 -0.476 1.00 92.25 102 ILE A O 1
ATOM 783 N N . THR A 1 103 ? -7.297 3.012 -2.541 1.00 95.31 103 THR A N 1
ATOM 784 C CA . THR A 1 103 ? -5.917 3.423 -2.785 1.00 95.31 103 THR A CA 1
ATOM 785 C C . THR A 1 103 ? -5.810 4.420 -3.931 1.00 95.31 103 THR A C 1
ATOM 787 O O . THR A 1 103 ? -6.625 4.456 -4.852 1.00 95.31 103 THR A O 1
ATOM 790 N N . HIS A 1 104 ? -4.771 5.242 -3.865 1.00 95.06 104 HIS A N 1
ATOM 791 C CA . HIS A 1 104 ? -4.409 6.212 -4.884 1.00 95.06 104 HIS A CA 1
ATOM 792 C C . HIS A 1 104 ? -2.927 6.094 -5.208 1.00 95.06 104 HIS A C 1
ATOM 794 O O . HIS A 1 104 ? -2.123 5.638 -4.396 1.00 95.06 104 HIS A O 1
ATOM 800 N N . LYS A 1 105 ? -2.539 6.543 -6.398 1.00 94.75 105 LYS A N 1
ATOM 801 C CA . LYS A 1 105 ? -1.129 6.619 -6.767 1.00 94.75 105 LYS A CA 1
ATOM 802 C C . LYS A 1 105 ? -0.458 7.751 -5.988 1.00 94.75 105 LYS A C 1
ATOM 804 O O . LYS A 1 105 ? -0.996 8.853 -5.933 1.00 94.75 105 LYS A O 1
ATOM 809 N N . ASP A 1 106 ? 0.730 7.495 -5.446 1.00 94.06 106 ASP A N 1
ATOM 810 C CA . ASP A 1 106 ? 1.564 8.535 -4.834 1.00 94.06 106 ASP A CA 1
ATOM 811 C C . ASP A 1 106 ? 2.189 9.397 -5.944 1.00 94.06 106 ASP A C 1
ATOM 813 O O . ASP A 1 106 ? 3.231 9.064 -6.520 1.00 94.06 106 ASP A O 1
ATOM 817 N N . LEU A 1 107 ? 1.482 10.460 -6.331 1.00 89.62 107 LEU A N 1
ATOM 818 C CA . LEU A 1 107 ? 1.917 11.399 -7.357 1.00 89.62 107 LEU A CA 1
A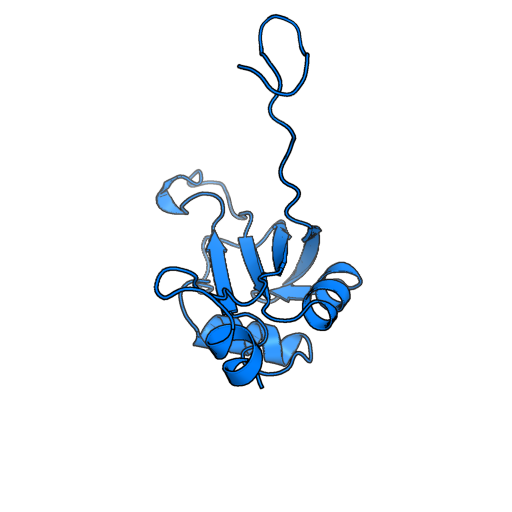TOM 819 C C . LEU A 1 107 ? 2.731 12.518 -6.711 1.00 89.62 107 LEU A C 1
ATOM 821 O O . LEU A 1 107 ? 2.237 13.257 -5.866 1.00 89.62 107 LEU A O 1
ATOM 825 N N . LYS A 1 108 ? 3.984 12.664 -7.149 1.00 84.25 108 LYS A N 1
ATOM 826 C CA . LYS A 1 108 ? 4.809 13.803 -6.755 1.00 84.25 108 LYS A CA 1
ATOM 827 C C . LYS A 1 108 ? 4.318 15.046 -7.488 1.00 84.25 108 LYS A C 1
ATOM 829 O O . LYS A 1 108 ? 4.409 15.104 -8.714 1.00 84.25 108 LYS A O 1
ATOM 834 N N . GLU A 1 109 ? 3.842 16.027 -6.735 1.00 83.62 109 GLU A N 1
ATOM 835 C CA . GLU A 1 109 ? 3.477 17.323 -7.297 1.00 83.62 109 GLU A CA 1
ATOM 836 C C . GLU A 1 109 ? 4.725 18.060 -7.817 1.00 83.62 109 GLU A C 1
ATOM 838 O O . GLU A 1 109 ? 5.809 17.959 -7.220 1.00 83.62 109 GLU A O 1
ATOM 843 N N . PRO A 1 110 ? 4.616 18.762 -8.958 1.00 86.56 110 PRO A N 1
ATOM 844 C CA . PRO A 1 110 ? 5.695 19.603 -9.450 1.00 86.56 110 PRO A CA 1
ATOM 845 C C . PRO A 1 110 ? 5.966 20.751 -8.469 1.00 86.56 110 PRO A C 1
ATOM 847 O O . PRO A 1 110 ? 5.057 21.281 -7.838 1.00 86.56 110 PRO A O 1
ATOM 850 N N . ILE A 1 111 ? 7.235 21.146 -8.350 1.00 86.75 111 ILE A N 1
ATOM 851 C CA . ILE A 1 111 ? 7.626 22.293 -7.524 1.00 86.75 111 ILE A CA 1
ATOM 852 C C . ILE A 1 111 ? 7.082 23.561 -8.178 1.00 86.75 111 ILE A C 1
ATOM 854 O O . ILE A 1 111 ? 7.352 23.797 -9.359 1.00 86.75 111 ILE A O 1
ATOM 858 N N . GLN A 1 112 ? 6.362 24.359 -7.396 1.00 89.50 112 GLN A N 1
ATOM 859 C CA . GLN A 1 112 ? 5.767 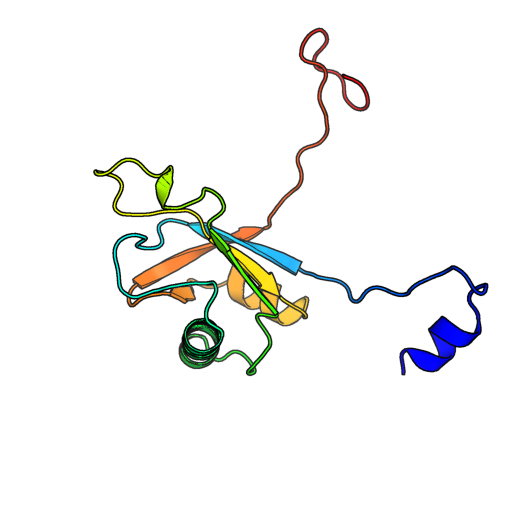25.619 -7.811 1.00 89.50 112 GLN A CA 1
ATOM 860 C C . GLN A 1 112 ? 6.284 26.754 -6.920 1.00 89.50 112 GLN A C 1
ATOM 862 O O . GLN A 1 112 ? 6.300 26.628 -5.693 1.00 89.50 112 GLN A O 1
ATOM 867 N N . CYS A 1 113 ? 6.709 27.862 -7.527 1.00 91.94 113 CYS A N 1
ATOM 868 C CA . CYS A 1 113 ? 7.152 29.039 -6.786 1.00 91.94 113 CYS A CA 1
ATOM 869 C C . CYS A 1 113 ? 5.961 29.712 -6.088 1.00 91.94 113 CYS A C 1
ATOM 871 O O . CYS A 1 113 ? 4.975 30.078 -6.731 1.00 91.94 113 CYS A O 1
ATOM 873 N N . ASN A 1 114 ? 6.072 29.977 -4.782 1.00 87.25 114 ASN A N 1
ATOM 874 C CA . ASN A 1 114 ? 5.006 30.641 -4.019 1.00 87.25 114 ASN A CA 1
ATOM 875 C C . ASN A 1 114 ? 4.754 32.092 -4.460 1.00 87.25 114 ASN A C 1
ATOM 877 O O . ASN A 1 114 ? 3.693 32.639 -4.170 1.00 87.25 114 ASN A O 1
ATOM 881 N N . LYS A 1 115 ? 5.710 32.717 -5.158 1.00 90.19 115 LYS A N 1
ATOM 882 C CA . LYS A 1 115 ? 5.604 34.105 -5.620 1.00 90.19 115 LYS A CA 1
ATOM 883 C C . LYS A 1 115 ? 4.928 34.224 -6.986 1.00 90.19 115 LYS A C 1
ATOM 885 O O . LYS A 1 115 ? 3.993 35.005 -7.117 1.00 90.19 115 LYS A O 1
ATOM 890 N N . CYS A 1 116 ? 5.414 33.505 -7.997 1.00 93.06 116 CYS A N 1
ATOM 891 C CA . CYS A 1 116 ? 4.932 33.638 -9.380 1.00 93.06 116 CYS A CA 1
ATOM 892 C C . CYS A 1 116 ? 4.035 32.486 -9.844 1.00 93.06 116 CYS A C 1
ATOM 894 O O . CYS A 1 116 ? 3.450 32.588 -10.915 1.00 93.06 116 CYS A O 1
ATOM 896 N N . GLN A 1 117 ? 3.903 31.414 -9.055 1.00 88.88 117 GLN A N 1
ATOM 897 C CA . GLN A 1 117 ? 3.116 30.225 -9.396 1.00 88.88 117 GLN A CA 1
ATOM 898 C C . GLN A 1 117 ? 3.624 29.460 -10.637 1.00 88.88 117 GLN A C 1
ATOM 900 O O . GLN A 1 117 ? 2.913 28.606 -11.164 1.00 88.88 117 GLN A O 1
ATOM 905 N N . GLU A 1 118 ? 4.860 29.707 -11.078 1.00 90.00 118 GLU A N 1
ATOM 906 C CA . GLU A 1 118 ? 5.507 28.972 -12.170 1.00 90.00 118 GLU A CA 1
ATOM 907 C C . GLU A 1 118 ? 6.264 27.735 -11.663 1.00 90.00 118 GLU A C 1
ATOM 909 O O . GLU A 1 118 ? 6.637 27.636 -10.489 1.00 90.00 118 GLU A O 1
ATOM 914 N N . TYR A 1 119 ? 6.499 26.779 -12.566 1.00 90.06 119 TYR A N 1
ATOM 915 C CA . TYR A 1 119 ? 7.167 25.518 -12.252 1.00 90.06 119 TYR A CA 1
ATOM 916 C C . TYR A 1 119 ? 8.694 25.604 -12.357 1.00 90.06 119 TYR A C 1
ATOM 918 O O . TYR A 1 119 ? 9.251 26.388 -13.124 1.00 90.06 119 TYR A O 1
ATOM 926 N N . GLY A 1 120 ? 9.379 24.711 -11.639 1.00 85.56 120 GLY A N 1
ATOM 927 C CA . GLY A 1 120 ? 10.813 24.459 -11.835 1.00 85.56 120 GLY A CA 1
ATOM 928 C C . GLY A 1 120 ? 11.751 25.397 -11.076 1.00 85.56 120 GLY A C 1
ATOM 929 O O . GLY A 1 120 ? 12.964 25.298 -11.245 1.00 85.56 120 GLY A O 1
ATOM 930 N N . HIS A 1 121 ? 11.213 26.260 -10.214 1.00 82.38 121 HIS A N 1
ATOM 931 C CA . HIS A 1 121 ? 11.979 27.080 -9.280 1.00 82.38 121 HIS A CA 1
ATOM 932 C C . HIS A 1 121 ? 11.184 27.330 -7.989 1.00 82.38 121 HIS A C 1
ATOM 934 O O . HIS A 1 121 ? 9.991 27.027 -7.927 1.00 82.38 121 HIS A O 1
ATOM 940 N N . ILE A 1 122 ? 11.866 27.821 -6.949 1.00 77.75 122 ILE A N 1
ATOM 941 C CA . ILE A 1 122 ? 11.297 28.117 -5.622 1.00 77.75 122 ILE A CA 1
ATOM 942 C C . ILE A 1 122 ? 11.356 29.618 -5.382 1.00 77.75 122 ILE A C 1
ATOM 944 O O . ILE A 1 122 ? 12.436 30.197 -5.636 1.00 77.75 122 ILE A O 1
#

Sequence (122 aa):
MWDIVTANFGHSAKVKPKAYNLIACFIPCCGQFDPSKQEHLHTIEDKNGLELGSITSASWLKATDRCSKNQAVALLKITCSSANMANELLRHHIFISGGQVITHKDLKEPIQCNKCQEYGHI

Radius of gyration: 17.84 Å; chains: 1; bounding box: 44×47×39 Å

Foldseek 3Di:
DCVVVVVPDPPPDDDDQDKFKKKWWFAFDPDPDDQQDLVQVQVQCVQLVHDRCQFVGKDFPDDSVPDPPPDGGGMMMTIGRDPVVSVSLQVDFGDHPNDTIHMDGPDDDFDADPPPRDGDDD

pLDDT: mean 87.07, std 9.71, range [49.22, 96.38]